Protein AF-U9TPQ3-F1 (afdb_monomer_lite)

InterPro domains:
  IPR008906 HAT, C-terminal dimerisation domain [PF05699] (1-64)
  IPR012337 Ribonuclease H-like superfamily [SSF53098] (1-65)

pLDDT: mean 78.56, std 15.26, range [40.16, 92.75]

Structure (mmCIF, N/CA/C/O backbone):
data_AF-U9TPQ3-F1
#
_entry.id   AF-U9TPQ3-F1
#
loop_
_atom_site.group_PDB
_atom_site.id
_atom_site.type_symbol
_atom_site.label_atom_id
_atom_site.label_alt_id
_atom_site.label_comp_id
_atom_site.label_asym_id
_atom_site.label_entity_id
_atom_site.label_seq_id
_atom_site.pdbx_PDB_ins_code
_atom_site.Cartn_x
_atom_site.Cartn_y
_atom_site.Cartn_z
_atom_site.occupancy
_atom_site.B_iso_or_equiv
_atom_site.auth_seq_id
_atom_site.auth_comp_id
_atom_site.auth_asym_id
_atom_site.auth_atom_id
_atom_site.pdbx_PDB_model_num
ATOM 1 N N . LEU A 1 1 ? -5.272 5.752 10.901 1.00 81.44 1 LEU A N 1
ATOM 2 C CA . LEU A 1 1 ? -5.884 4.490 11.402 1.00 81.44 1 LEU A CA 1
ATOM 3 C C . LEU A 1 1 ? -5.874 4.326 12.932 1.00 81.44 1 LEU A C 1
ATOM 5 O O . LEU A 1 1 ? -6.645 3.513 13.427 1.00 81.44 1 LEU A O 1
ATOM 9 N N . ILE A 1 2 ? -5.067 5.081 13.692 1.00 88.00 2 ILE A N 1
ATOM 10 C CA . ILE A 1 2 ? -4.947 4.947 15.163 1.00 88.00 2 ILE A CA 1
ATOM 11 C C . ILE A 1 2 ? -6.307 5.058 15.879 1.00 88.00 2 ILE A C 1
ATOM 13 O O . ILE A 1 2 ? -6.606 4.251 16.751 1.00 88.00 2 ILE A O 1
ATOM 17 N N . TRP A 1 3 ? -7.174 5.976 15.443 1.00 89.25 3 TRP A N 1
ATOM 18 C CA . TRP A 1 3 ? -8.514 6.154 16.016 1.00 89.25 3 TRP A CA 1
ATOM 19 C C . TRP A 1 3 ? -9.377 4.880 15.957 1.00 89.25 3 TRP A C 1
ATOM 21 O O . TRP A 1 3 ? -9.968 4.481 16.958 1.00 89.25 3 TRP A O 1
ATOM 31 N N . TRP A 1 4 ? -9.397 4.194 14.806 1.00 90.19 4 TRP A N 1
ATOM 32 C CA . TRP A 1 4 ? -10.130 2.932 14.635 1.00 90.19 4 TRP A CA 1
ATOM 33 C C . TRP A 1 4 ? -9.508 1.779 15.427 1.00 90.19 4 TRP A C 1
ATOM 35 O O . TRP A 1 4 ? -10.239 0.899 15.872 1.00 90.19 4 TRP A O 1
ATOM 45 N N . LYS A 1 5 ? -8.184 1.798 15.650 1.00 86.75 5 LYS A N 1
ATOM 46 C CA . LYS A 1 5 ? -7.505 0.825 16.522 1.00 86.75 5 LYS A CA 1
ATOM 47 C C . LYS A 1 5 ? -7.931 0.987 17.983 1.00 86.75 5 LYS A C 1
ATOM 49 O O . LYS A 1 5 ? -8.288 0.002 18.616 1.00 86.75 5 LYS A O 1
ATOM 54 N N . LEU A 1 6 ? -7.964 2.219 18.492 1.00 91.19 6 LEU A N 1
ATOM 55 C CA . LEU A 1 6 ? -8.358 2.509 19.878 1.00 91.19 6 LEU A CA 1
ATOM 56 C C . LEU A 1 6 ? -9.823 2.151 20.170 1.00 91.19 6 LEU A C 1
ATOM 58 O O . LEU A 1 6 ? -10.168 1.815 21.296 1.00 91.19 6 LEU A O 1
ATOM 62 N N . ARG A 1 7 ? -10.692 2.205 19.156 1.00 89.50 7 ARG A N 1
ATOM 63 C CA . ARG A 1 7 ? -12.138 1.956 19.293 1.00 89.50 7 ARG A CA 1
ATOM 64 C C . ARG A 1 7 ? -12.580 0.590 18.775 1.00 89.50 7 ARG A C 1
ATOM 66 O O . ARG A 1 7 ? -13.777 0.359 18.611 1.00 89.50 7 ARG A O 1
ATOM 73 N N . LEU A 1 8 ? -11.636 -0.324 18.550 1.00 89.69 8 LEU A N 1
ATOM 74 C CA . LEU A 1 8 ? -11.918 -1.671 18.054 1.00 89.69 8 LEU A CA 1
ATOM 75 C C . LEU A 1 8 ? -12.877 -2.433 18.981 1.00 89.69 8 LEU A C 1
ATOM 77 O O . LEU A 1 8 ? -13.785 -3.093 18.491 1.00 89.69 8 LEU A O 1
ATOM 81 N N . GLN A 1 9 ? -12.708 -2.299 20.301 1.00 89.75 9 GLN A N 1
ATOM 82 C CA . GLN A 1 9 ? -13.563 -2.953 21.301 1.00 89.75 9 GLN A CA 1
ATOM 83 C C . GLN A 1 9 ? -15.005 -2.425 21.271 1.00 89.75 9 GLN A C 1
ATOM 85 O O . GLN A 1 9 ? -15.952 -3.189 21.414 1.00 89.75 9 GLN A O 1
ATOM 90 N N . MET A 1 10 ? -15.177 -1.124 21.023 1.00 92.75 10 MET A N 1
ATOM 91 C CA . MET A 1 10 ? -16.492 -0.479 20.988 1.00 92.75 10 MET A CA 1
ATOM 92 C C . MET A 1 10 ? -17.220 -0.721 19.659 1.00 92.75 10 MET A C 1
ATOM 94 O O . MET A 1 10 ? -18.438 -0.859 19.633 1.00 92.75 10 MET A O 1
ATOM 98 N N . PHE A 1 11 ? -16.477 -0.806 18.549 1.00 91.12 11 PHE A N 1
ATOM 99 C CA . PHE A 1 11 ? -17.042 -0.995 17.212 1.00 91.12 11 PHE A CA 1
ATOM 100 C C . PHE A 1 11 ? -16.277 -2.046 16.390 1.00 91.12 11 PHE A C 1
ATOM 102 O O . PHE A 1 11 ? -15.696 -1.714 15.353 1.00 91.12 11 PHE A O 1
ATOM 109 N N . PRO A 1 12 ? -16.298 -3.333 16.776 1.00 90.50 12 PRO A N 1
ATOM 110 C CA . PRO A 1 12 ? -15.439 -4.354 16.169 1.00 90.50 12 PRO A CA 1
ATOM 111 C C . PRO A 1 12 ? -15.736 -4.595 14.685 1.00 90.50 12 PRO A C 1
ATOM 113 O O . PRO A 1 12 ? -14.819 -4.788 13.888 1.00 90.50 12 PRO A O 1
ATOM 116 N N . LYS A 1 13 ? -17.012 -4.550 14.281 1.00 92.19 13 LYS A N 1
ATOM 117 C CA . LYS A 1 13 ? -17.413 -4.723 12.874 1.00 92.19 13 LYS A CA 1
ATOM 118 C C . LYS A 1 13 ? -17.059 -3.495 12.032 1.00 92.19 13 LYS A C 1
ATOM 120 O O . LYS A 1 13 ? -16.450 -3.628 10.974 1.00 92.19 13 LYS A O 1
ATOM 125 N N . LEU A 1 14 ? -17.386 -2.298 12.522 1.00 91.62 14 LEU A N 1
ATOM 126 C CA . LEU A 1 14 ? -17.160 -1.055 11.784 1.00 91.62 14 LEU A CA 1
ATOM 127 C C . LEU A 1 14 ? -15.670 -0.723 11.666 1.00 91.62 14 LEU A C 1
ATOM 129 O O . LEU A 1 14 ? -15.215 -0.337 10.596 1.00 91.62 14 LEU A O 1
ATOM 133 N N . ALA A 1 15 ? -14.887 -0.951 12.721 1.00 91.25 15 ALA A N 1
ATOM 134 C CA . ALA A 1 15 ? -13.444 -0.743 12.697 1.00 91.25 15 ALA A CA 1
ATOM 135 C C . ALA A 1 15 ? -12.729 -1.681 11.710 1.00 91.25 15 ALA A C 1
ATOM 137 O O . ALA A 1 15 ? -11.743 -1.273 11.098 1.00 91.25 15 ALA A O 1
ATOM 138 N N . LYS A 1 16 ? -13.223 -2.913 11.505 1.00 89.19 16 LYS A N 1
ATOM 139 C CA . LYS A 1 16 ? -12.712 -3.815 10.455 1.00 89.19 16 LYS A CA 1
ATOM 140 C C . LYS A 1 16 ? -13.002 -3.272 9.054 1.00 89.19 16 LYS A C 1
ATOM 142 O O . LYS A 1 16 ? -12.110 -3.242 8.211 1.00 89.19 16 LYS A O 1
ATOM 147 N N . ILE A 1 17 ? -14.225 -2.798 8.823 1.00 92.56 17 ILE A N 1
ATOM 148 C CA . ILE A 1 17 ? -14.635 -2.191 7.549 1.00 92.56 17 ILE A CA 1
ATOM 149 C C . ILE A 1 17 ? -13.803 -0.935 7.269 1.00 92.56 17 ILE A C 1
ATOM 151 O O . ILE A 1 17 ? -13.205 -0.809 6.203 1.00 92.56 17 ILE A O 1
ATOM 155 N N . ALA A 1 18 ? -13.692 -0.040 8.247 1.00 91.38 18 ALA A N 1
ATOM 156 C CA . ALA A 1 18 ? -12.932 1.193 8.116 1.00 91.38 18 ALA A CA 1
ATOM 157 C C . ALA A 1 18 ? -11.446 0.934 7.838 1.00 91.38 18 ALA A C 1
ATOM 159 O O . ALA A 1 18 ? -10.861 1.617 7.006 1.00 91.38 18 ALA A O 1
ATOM 160 N N . GLN A 1 19 ? -10.837 -0.074 8.472 1.00 89.44 19 GLN A N 1
ATOM 161 C CA . GLN A 1 19 ? -9.461 -0.466 8.158 1.00 89.44 19 GLN A CA 1
ATOM 162 C C . GLN A 1 19 ? -9.303 -0.922 6.708 1.00 89.44 19 GLN A C 1
ATOM 164 O O . GLN A 1 19 ? -8.332 -0.536 6.068 1.00 89.44 19 GLN A O 1
ATOM 169 N N . LYS A 1 20 ? -10.259 -1.689 6.173 1.00 89.69 20 LYS A N 1
ATOM 170 C CA . LYS A 1 20 ? -10.210 -2.151 4.782 1.00 89.69 20 LYS A CA 1
ATOM 171 C C . LYS A 1 20 ? -10.324 -0.994 3.788 1.00 89.69 20 LYS A C 1
ATOM 173 O O . LYS A 1 20 ? -9.527 -0.919 2.861 1.00 89.69 20 LYS A O 1
ATOM 178 N N . TYR A 1 21 ? -11.289 -0.096 3.977 1.00 90.62 21 TYR A N 1
ATOM 179 C CA . TYR A 1 21 ? -11.569 0.960 2.997 1.00 90.62 21 TYR A CA 1
ATOM 180 C C . TYR A 1 21 ? -10.655 2.180 3.131 1.00 90.62 21 TYR A C 1
ATOM 182 O O . TYR A 1 21 ? -10.268 2.756 2.123 1.00 90.62 21 TYR A O 1
ATOM 190 N N . LEU A 1 22 ? -10.252 2.556 4.349 1.00 89.69 22 LEU A N 1
ATOM 191 C CA . LEU A 1 22 ? -9.365 3.706 4.564 1.00 89.69 22 LEU A CA 1
ATOM 192 C C . LEU A 1 22 ? -7.881 3.379 4.349 1.00 89.69 22 LEU A C 1
ATOM 194 O O . LEU A 1 22 ? -7.059 4.292 4.346 1.00 89.69 22 LEU A O 1
ATOM 198 N N . ALA A 1 23 ? -7.517 2.101 4.214 1.00 88.12 23 ALA A N 1
ATOM 199 C CA . ALA A 1 23 ? -6.161 1.707 3.829 1.00 88.12 23 ALA A CA 1
ATOM 200 C C . ALA A 1 23 ? -5.892 1.912 2.330 1.00 88.12 23 ALA A C 1
ATOM 202 O O . ALA A 1 23 ? -4.733 1.982 1.925 1.00 88.12 23 ALA A O 1
ATOM 203 N N . VAL A 1 24 ? -6.944 2.009 1.511 1.00 87.88 24 VAL A N 1
ATOM 204 C CA . VAL A 1 24 ? -6.809 2.244 0.073 1.00 87.88 24 VAL A CA 1
ATOM 205 C C . VAL A 1 24 ? -6.472 3.721 -0.153 1.00 87.88 24 VAL A C 1
ATOM 207 O O . VAL A 1 24 ? -7.197 4.590 0.337 1.00 87.88 24 VAL A O 1
ATOM 210 N N . PRO A 1 25 ? -5.382 4.045 -0.869 1.00 86.31 25 PRO A N 1
ATOM 211 C CA . PRO A 1 25 ? -5.077 5.427 -1.207 1.00 86.31 25 PRO A CA 1
ATOM 212 C C . PRO A 1 25 ? -6.177 6.002 -2.105 1.00 86.31 25 PRO A C 1
ATOM 214 O O . PRO A 1 25 ? -6.628 5.351 -3.042 1.00 86.31 25 PRO A O 1
ATOM 217 N N . ALA A 1 26 ? -6.581 7.246 -1.847 1.00 90.50 26 ALA A N 1
ATOM 218 C CA . ALA A 1 26 ? -7.617 7.920 -2.632 1.00 90.50 26 ALA A CA 1
ATOM 219 C C . ALA A 1 26 ? -7.166 8.289 -4.060 1.00 90.50 26 ALA A C 1
ATOM 221 O O . ALA A 1 26 ? -7.992 8.675 -4.881 1.00 90.50 26 ALA A O 1
ATOM 222 N N . THR A 1 27 ? -5.863 8.209 -4.354 1.00 92.12 27 THR A N 1
ATOM 223 C CA . THR A 1 27 ? -5.273 8.659 -5.619 1.00 92.12 27 THR A CA 1
ATOM 224 C C . THR A 1 27 ? -4.305 7.630 -6.204 1.00 92.12 27 THR A C 1
ATOM 226 O O . THR A 1 27 ? -3.671 6.855 -5.481 1.00 92.12 27 THR A O 1
ATOM 229 N N . SER A 1 28 ? -4.126 7.678 -7.527 1.00 90.25 28 SER A N 1
ATOM 230 C CA . SER A 1 28 ? -3.150 6.881 -8.289 1.00 90.25 28 SER A CA 1
ATOM 231 C C . SER A 1 28 ? -1.693 7.306 -8.072 1.00 90.25 28 SER A C 1
ATOM 233 O O . SER A 1 28 ? -0.779 6.641 -8.559 1.00 90.25 28 SER A O 1
ATOM 235 N N . VAL A 1 29 ? -1.434 8.365 -7.300 1.00 89.75 29 VAL A N 1
ATOM 236 C CA . VAL A 1 29 ? -0.082 8.914 -7.081 1.00 89.75 29 VAL A CA 1
ATOM 237 C C . VAL A 1 29 ? 0.880 7.856 -6.533 1.00 89.75 29 VAL A C 1
ATOM 239 O O . VAL A 1 29 ? 2.059 7.817 -6.887 1.00 89.75 29 VAL A O 1
ATOM 242 N N . SER A 1 30 ? 0.386 6.954 -5.679 1.00 86.00 30 SER A N 1
ATOM 243 C CA . SER A 1 30 ? 1.211 5.873 -5.126 1.00 86.00 30 SER A CA 1
ATOM 244 C C . SER A 1 30 ? 1.635 4.856 -6.188 1.00 86.00 30 SER A C 1
ATOM 246 O O . SER A 1 30 ? 2.776 4.393 -6.158 1.00 86.00 30 SER A O 1
ATOM 248 N N . SER A 1 31 ? 0.747 4.531 -7.132 1.00 89.50 31 SER A N 1
ATOM 249 C CA . SER A 1 31 ? 1.065 3.668 -8.273 1.00 89.50 31 SER A CA 1
ATOM 250 C C . SER A 1 31 ? 1.965 4.367 -9.289 1.00 89.50 31 SER A C 1
ATOM 252 O O . SER A 1 31 ? 2.931 3.769 -9.742 1.00 89.50 31 SER A O 1
ATOM 254 N N . GLU A 1 32 ? 1.733 5.643 -9.595 1.00 90.50 32 GLU A N 1
ATOM 255 C CA . GLU A 1 32 ? 2.582 6.417 -10.513 1.00 90.50 32 GLU A CA 1
ATOM 256 C C . GLU A 1 32 ? 4.021 6.514 -10.003 1.00 90.50 32 GLU A C 1
ATOM 258 O O . GLU A 1 32 ? 4.968 6.302 -10.758 1.00 90.50 32 GLU A O 1
ATOM 263 N N . ARG A 1 33 ? 4.201 6.742 -8.695 1.00 90.31 33 ARG A N 1
ATOM 264 C CA . ARG A 1 33 ? 5.529 6.721 -8.071 1.00 90.31 33 ARG A CA 1
ATOM 265 C C . ARG A 1 33 ? 6.199 5.353 -8.211 1.00 90.31 33 ARG A C 1
ATOM 267 O O . ARG A 1 33 ? 7.383 5.298 -8.522 1.00 90.31 33 ARG A O 1
ATOM 274 N N . LEU A 1 34 ? 5.446 4.268 -8.018 1.00 88.50 34 LEU A N 1
ATOM 275 C CA . LEU A 1 34 ? 5.956 2.906 -8.184 1.00 88.50 34 LEU A CA 1
ATOM 276 C C . LEU A 1 34 ? 6.410 2.641 -9.628 1.00 88.50 34 LEU A C 1
ATOM 278 O O . LEU A 1 34 ? 7.485 2.082 -9.833 1.00 88.50 34 LEU A O 1
ATOM 282 N N . PHE A 1 35 ? 5.626 3.063 -10.621 1.00 87.31 35 PHE A N 1
ATOM 283 C CA . PHE A 1 35 ? 5.984 2.906 -12.032 1.00 87.31 35 PHE A CA 1
ATOM 284 C C . PHE A 1 35 ? 7.153 3.801 -12.447 1.00 87.31 35 PHE A C 1
ATOM 286 O O . PHE A 1 35 ? 7.994 3.369 -13.228 1.00 87.31 35 PHE A O 1
ATOM 293 N N . SER A 1 36 ? 7.259 5.006 -11.888 1.00 89.19 36 SER A N 1
ATOM 294 C CA . SER A 1 36 ? 8.429 5.870 -12.073 1.00 89.19 36 SER A CA 1
ATOM 295 C C . SER A 1 36 ? 9.698 5.219 -11.504 1.00 89.19 36 SER A C 1
ATOM 297 O O . SER A 1 36 ? 10.716 5.129 -12.190 1.00 89.19 36 SER A O 1
ATOM 299 N N . ASP A 1 37 ? 9.625 4.657 -10.292 1.00 85.75 37 ASP A N 1
ATOM 300 C CA . ASP A 1 37 ? 10.723 3.892 -9.689 1.00 85.75 37 ASP A CA 1
ATOM 301 C C . ASP A 1 37 ? 11.115 2.667 -10.530 1.00 85.75 37 ASP A C 1
ATOM 303 O O . ASP A 1 37 ? 12.306 2.378 -10.678 1.00 85.75 37 ASP A O 1
ATOM 307 N N . ALA A 1 38 ? 10.133 1.964 -11.100 1.00 86.00 38 ALA A N 1
ATOM 308 C CA . ALA A 1 38 ? 10.364 0.850 -12.014 1.00 86.00 38 ALA A CA 1
ATOM 309 C C . ALA A 1 38 ? 11.032 1.312 -13.320 1.00 86.00 38 ALA A C 1
ATOM 311 O O . ALA A 1 38 ? 12.009 0.706 -13.752 1.00 86.00 38 ALA A O 1
ATOM 312 N N . GLY A 1 39 ? 10.573 2.418 -13.911 1.00 84.12 39 GLY A N 1
ATOM 313 C CA . GLY A 1 39 ? 11.182 3.015 -15.103 1.00 84.12 39 GLY A CA 1
ATOM 314 C C . GLY A 1 39 ? 12.640 3.417 -14.874 1.00 84.12 39 GLY A C 1
ATOM 315 O O . GLY A 1 39 ? 13.500 3.147 -15.710 1.00 84.12 39 GLY A O 1
ATOM 316 N N . ASN A 1 40 ? 12.951 3.959 -13.694 1.00 82.81 40 ASN A N 1
ATOM 317 C CA . ASN A 1 40 ? 14.327 4.262 -13.294 1.00 82.81 40 ASN A CA 1
ATOM 318 C C . ASN A 1 40 ? 15.194 2.999 -13.147 1.00 82.81 40 ASN A C 1
ATOM 3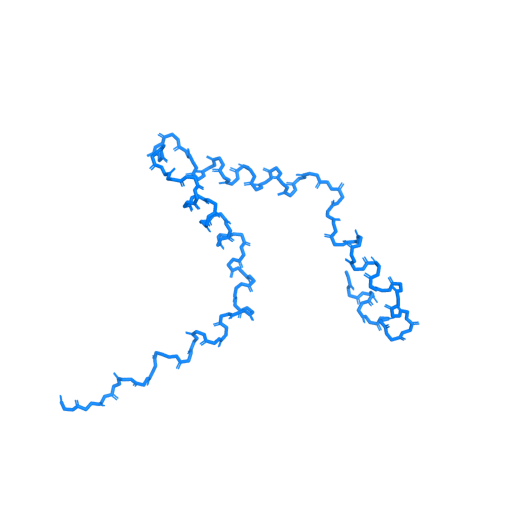20 O O . ASN A 1 40 ? 16.391 3.032 -13.437 1.00 82.81 40 ASN A O 1
ATOM 324 N N . LEU A 1 41 ? 14.611 1.883 -12.699 1.00 78.62 41 LEU A N 1
ATOM 325 C CA . LEU A 1 41 ? 15.307 0.601 -12.564 1.00 78.62 41 LEU A CA 1
ATOM 326 C C . LEU A 1 41 ? 15.597 -0.050 -13.930 1.00 78.62 41 LEU A C 1
ATOM 328 O O . LEU A 1 41 ? 16.677 -0.611 -14.110 1.00 78.62 41 LEU A O 1
ATOM 332 N N . ILE A 1 42 ? 14.676 0.084 -14.890 1.00 77.12 42 ILE A N 1
ATOM 333 C CA . ILE A 1 42 ? 14.745 -0.480 -16.255 1.00 77.12 42 ILE A CA 1
ATOM 334 C C . ILE A 1 42 ? 15.443 0.489 -17.244 1.00 77.12 42 ILE A C 1
ATOM 336 O O . ILE A 1 42 ? 15.289 0.381 -18.456 1.00 77.12 42 ILE A O 1
ATOM 340 N N . ASN A 1 43 ? 16.224 1.463 -16.758 1.00 68.50 43 ASN A N 1
ATOM 341 C CA . ASN A 1 43 ? 16.879 2.474 -17.602 1.00 68.50 43 ASN A CA 1
ATOM 342 C C . ASN A 1 43 ? 17.645 1.846 -18.794 1.00 68.50 43 ASN A C 1
ATOM 344 O O . ASN A 1 43 ? 18.188 0.750 -18.676 1.00 68.50 43 ASN A O 1
ATOM 348 N N . ALA A 1 44 ? 17.772 2.568 -19.915 1.00 59.53 44 ALA A N 1
ATOM 349 C CA . ALA A 1 44 ? 18.346 2.125 -21.194 1.00 59.53 44 ALA A CA 1
ATOM 350 C C . ALA A 1 44 ? 19.754 1.484 -21.110 1.00 59.53 44 ALA A C 1
ATOM 352 O O . ALA A 1 44 ? 20.166 0.768 -22.017 1.00 59.53 44 ALA A O 1
ATOM 353 N N . LYS A 1 45 ? 20.496 1.704 -20.014 1.00 60.78 45 LYS A N 1
ATOM 354 C CA . LYS A 1 45 ? 21.800 1.067 -19.733 1.00 60.78 45 LYS A CA 1
ATOM 355 C C . LYS A 1 45 ? 21.700 -0.338 -19.105 1.00 60.78 45 LYS A C 1
ATOM 357 O O . LYS A 1 45 ? 22.714 -1.013 -18.980 1.00 60.78 45 LYS A O 1
ATOM 362 N N . ARG A 1 46 ? 20.508 -0.766 -18.673 1.00 64.38 46 ARG A N 1
ATOM 363 C CA . ARG A 1 46 ? 20.201 -2.049 -18.009 1.00 64.38 46 ARG A CA 1
ATOM 364 C C . ARG A 1 46 ? 19.007 -2.754 -18.673 1.00 64.38 46 ARG A C 1
ATOM 366 O O . ARG A 1 46 ? 18.151 -3.322 -18.004 1.00 64.38 46 ARG A O 1
ATOM 373 N N . THR A 1 47 ? 18.954 -2.719 -20.000 1.00 63.81 47 THR A N 1
ATOM 374 C CA . THR A 1 47 ? 17.850 -3.245 -20.825 1.00 63.81 47 THR A CA 1
ATOM 375 C C . THR A 1 47 ? 17.718 -4.767 -20.839 1.00 63.81 47 THR A C 1
ATOM 377 O O . THR A 1 47 ? 16.719 -5.269 -21.339 1.00 63.81 47 THR A O 1
ATOM 380 N N . ASN A 1 48 ? 18.686 -5.503 -20.282 1.00 69.81 48 ASN A N 1
ATOM 381 C CA . ASN A 1 48 ? 18.713 -6.971 -20.292 1.00 69.81 48 ASN A CA 1
ATOM 382 C C . ASN A 1 48 ? 18.355 -7.602 -18.931 1.00 69.81 48 ASN A C 1
ATOM 384 O O . ASN A 1 48 ? 18.768 -8.717 -18.620 1.00 69.81 48 ASN A O 1
ATOM 388 N N . LEU A 1 49 ? 17.645 -6.862 -18.074 1.00 75.44 49 LEU A N 1
ATOM 389 C CA . LEU A 1 49 ? 17.132 -7.386 -16.810 1.00 75.44 49 LEU A CA 1
ATOM 390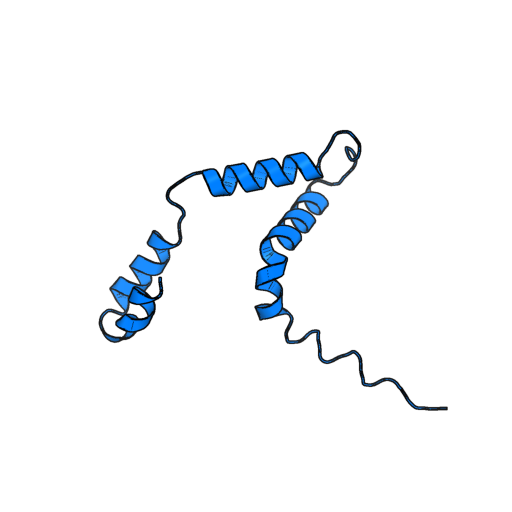 C C . LEU A 1 49 ? 15.841 -8.169 -17.053 1.00 75.44 49 LEU A C 1
ATOM 392 O O . LEU A 1 49 ? 14.887 -7.644 -17.624 1.00 75.44 49 LEU A O 1
ATOM 396 N N . ASP A 1 50 ? 15.799 -9.401 -16.550 1.00 82.69 50 ASP A N 1
ATOM 397 C CA . ASP A 1 50 ? 14.575 -10.198 -16.542 1.00 82.69 50 ASP A CA 1
ATOM 398 C C . ASP A 1 50 ? 13.452 -9.470 -15.784 1.00 82.69 50 ASP A C 1
ATOM 400 O O . ASP A 1 50 ? 13.653 -8.920 -14.695 1.00 82.69 50 ASP A O 1
ATOM 404 N N . THR A 1 51 ? 12.244 -9.479 -16.347 1.00 82.62 51 THR A N 1
ATOM 405 C CA . THR A 1 51 ? 11.097 -8.759 -15.778 1.00 82.62 51 THR A CA 1
ATOM 406 C C . THR A 1 51 ? 10.722 -9.276 -14.384 1.00 82.62 51 THR A C 1
ATOM 408 O O . THR A 1 51 ? 10.336 -8.480 -13.524 1.00 82.62 51 THR A O 1
ATOM 411 N N . ASN A 1 52 ? 10.899 -10.573 -14.100 1.00 85.69 52 ASN A N 1
ATOM 412 C CA . ASN A 1 52 ? 10.648 -11.113 -12.760 1.00 85.69 52 ASN A CA 1
ATOM 413 C C . ASN A 1 52 ? 11.693 -10.621 -11.758 1.00 85.69 52 ASN A C 1
ATOM 415 O O . ASN A 1 52 ? 11.357 -10.323 -10.610 1.00 85.69 52 ASN A O 1
ATOM 419 N N . LEU A 1 53 ? 12.955 -10.513 -12.180 1.00 85.69 53 LEU A N 1
ATOM 420 C CA . LEU A 1 53 ? 14.018 -9.966 -11.340 1.00 85.69 53 LEU A CA 1
ATOM 421 C C . LEU A 1 53 ? 13.743 -8.497 -10.989 1.00 85.69 53 LEU A C 1
ATOM 423 O O . LEU A 1 53 ? 13.849 -8.114 -9.824 1.00 85.69 53 LEU A O 1
ATOM 427 N N . VAL A 1 54 ? 13.314 -7.691 -11.963 1.00 86.38 54 VAL A N 1
ATOM 428 C CA . VAL A 1 54 ? 12.912 -6.293 -11.738 1.00 86.38 54 VAL A CA 1
ATOM 429 C C . VAL A 1 54 ? 11.770 -6.205 -10.727 1.00 86.38 54 VAL A C 1
ATOM 431 O O . VAL A 1 54 ? 11.846 -5.408 -9.790 1.00 86.38 54 VAL A O 1
ATOM 434 N N . ALA A 1 55 ? 10.741 -7.047 -10.863 1.00 87.56 55 ALA A N 1
ATOM 435 C CA . ALA A 1 55 ? 9.616 -7.078 -9.930 1.00 87.56 55 ALA A CA 1
ATOM 436 C C . ALA A 1 55 ? 10.060 -7.418 -8.495 1.00 87.56 55 ALA A C 1
ATOM 438 O O . ALA A 1 55 ? 9.640 -6.751 -7.547 1.00 87.56 55 ALA A O 1
ATOM 439 N N . LYS A 1 56 ? 10.960 -8.398 -8.328 1.00 88.75 56 LYS A N 1
ATOM 440 C CA . LYS A 1 56 ? 11.532 -8.767 -7.020 1.00 88.75 56 LYS A CA 1
ATOM 441 C C . LYS A 1 56 ? 12.335 -7.623 -6.403 1.00 88.75 56 LYS A C 1
ATOM 443 O O . LYS A 1 56 ? 12.133 -7.295 -5.237 1.00 88.75 56 LYS A O 1
ATOM 448 N N . ILE A 1 57 ? 13.203 -6.977 -7.182 1.00 87.94 57 ILE A N 1
ATOM 449 C CA . ILE A 1 57 ? 13.999 -5.832 -6.714 1.00 87.94 57 ILE A CA 1
ATOM 450 C C . ILE A 1 57 ? 13.083 -4.677 -6.300 1.00 87.94 57 ILE A C 1
ATOM 452 O O . ILE A 1 57 ? 13.289 -4.074 -5.248 1.00 87.94 57 ILE A O 1
ATOM 456 N N . LEU A 1 58 ? 12.051 -4.379 -7.093 1.00 89.19 58 LEU A N 1
ATOM 457 C CA . LEU A 1 58 ? 11.091 -3.320 -6.791 1.00 89.19 58 LEU A CA 1
ATOM 458 C C . LEU A 1 58 ? 10.299 -3.625 -5.511 1.00 89.19 58 LEU A C 1
ATOM 460 O O . LEU A 1 58 ? 10.126 -2.740 -4.671 1.00 89.19 58 LEU A O 1
ATOM 464 N N . PHE A 1 59 ? 9.877 -4.881 -5.332 1.00 89.12 59 PHE A N 1
ATOM 465 C CA . PHE A 1 59 ? 9.222 -5.350 -4.113 1.00 89.12 59 PHE A CA 1
ATOM 466 C C . PHE A 1 59 ? 10.122 -5.165 -2.888 1.00 89.12 59 PHE A C 1
ATOM 468 O O . PHE A 1 59 ? 9.695 -4.547 -1.912 1.00 89.12 59 PHE A O 1
ATOM 475 N N . LEU A 1 60 ? 11.374 -5.629 -2.952 1.00 88.62 60 LEU A N 1
ATOM 476 C CA . LEU A 1 60 ? 12.340 -5.486 -1.862 1.00 88.62 60 LEU A CA 1
ATOM 477 C C . LEU A 1 60 ? 12.598 -4.011 -1.551 1.00 88.62 60 LEU A C 1
ATOM 479 O O . LEU A 1 60 ? 12.420 -3.582 -0.415 1.00 88.62 60 LEU A O 1
ATOM 483 N N . LYS A 1 61 ? 12.906 -3.194 -2.565 1.00 87.00 61 LYS A N 1
ATOM 484 C CA . LYS A 1 61 ? 13.159 -1.753 -2.408 1.00 87.00 61 LYS A CA 1
ATOM 485 C C . LYS A 1 61 ? 11.996 -1.035 -1.718 1.00 87.00 61 LYS A C 1
ATOM 487 O O . LYS A 1 61 ? 12.221 -0.155 -0.887 1.00 87.00 61 LYS A O 1
ATOM 492 N N . ARG A 1 62 ? 10.749 -1.391 -2.049 1.00 88.19 62 ARG A N 1
ATOM 493 C CA . ARG A 1 62 ? 9.561 -0.738 -1.481 1.00 88.19 62 ARG A CA 1
ATOM 494 C C . ARG A 1 62 ? 9.253 -1.195 -0.058 1.00 88.19 62 ARG A C 1
ATOM 496 O O . ARG A 1 62 ? 8.767 -0.381 0.728 1.00 88.19 62 ARG A O 1
ATOM 50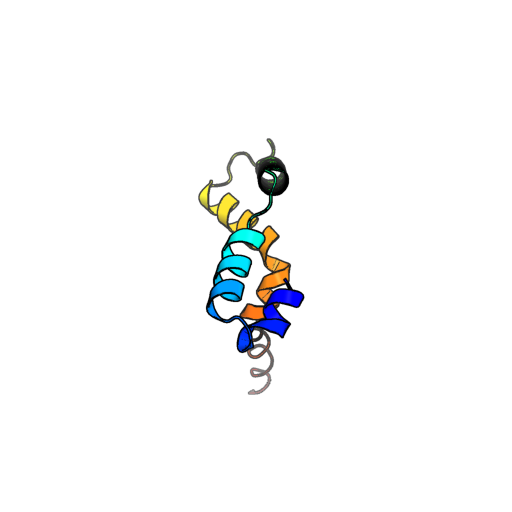3 N N . ASN A 1 63 ? 9.540 -2.456 0.255 1.00 89.06 63 ASN A N 1
ATOM 504 C CA . ASN A 1 63 ? 9.177 -3.087 1.521 1.00 89.06 63 ASN A CA 1
ATOM 505 C C . ASN A 1 63 ? 10.335 -3.195 2.520 1.00 89.06 63 ASN A C 1
ATOM 507 O O . ASN A 1 63 ? 10.074 -3.547 3.662 1.00 89.06 63 ASN A O 1
ATOM 511 N N . ILE A 1 64 ? 11.575 -2.838 2.163 1.00 86.62 64 ILE A N 1
ATOM 512 C CA . ILE A 1 64 ? 12.762 -2.993 3.027 1.00 86.62 64 ILE A CA 1
ATOM 513 C C . ILE A 1 64 ? 12.578 -2.388 4.427 1.00 86.62 64 ILE A C 1
ATOM 515 O O . ILE A 1 64 ? 12.957 -2.984 5.427 1.00 86.62 64 ILE A O 1
ATOM 519 N N . LYS A 1 65 ? 11.890 -1.243 4.525 1.00 82.62 65 LYS A N 1
ATOM 520 C CA . LYS A 1 65 ? 11.586 -0.593 5.810 1.00 82.62 65 LYS A CA 1
ATOM 521 C C . LYS A 1 65 ? 10.557 -1.341 6.647 1.00 82.62 65 LYS A C 1
ATOM 523 O O . LYS A 1 65 ? 10.489 -1.109 7.841 1.00 82.62 65 LYS A O 1
ATOM 528 N N . THR A 1 66 ? 9.740 -2.188 6.044 1.00 81.00 66 THR A N 1
ATOM 529 C CA . THR A 1 66 ? 8.768 -3.048 6.728 1.00 81.00 66 THR A CA 1
ATOM 530 C C . T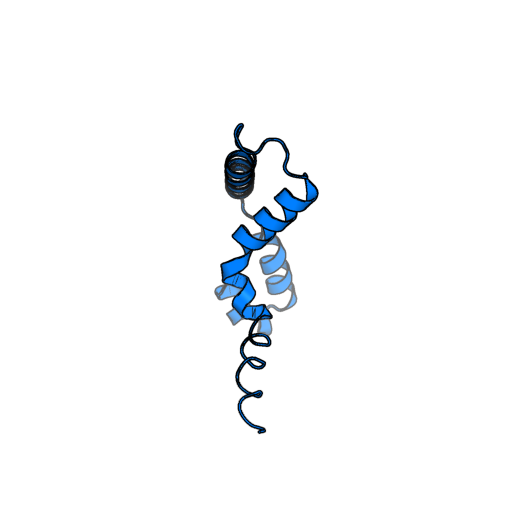HR A 1 66 ? 9.344 -4.445 6.961 1.00 81.00 66 THR A C 1
ATOM 532 O O . THR A 1 66 ? 8.838 -5.164 7.811 1.00 81.00 66 THR A O 1
ATOM 535 N N . MET A 1 67 ? 10.431 -4.819 6.275 1.00 72.00 67 MET A N 1
ATOM 536 C CA . MET A 1 67 ? 11.052 -6.136 6.422 1.00 72.00 67 MET A CA 1
ATOM 537 C C . MET A 1 67 ? 11.668 -6.373 7.798 1.00 72.00 67 MET A C 1
ATOM 539 O O . MET A 1 67 ? 11.618 -7.508 8.233 1.00 72.00 67 MET A O 1
ATOM 543 N N . HIS A 1 68 ? 12.128 -5.353 8.535 1.00 68.69 68 HIS A N 1
ATOM 544 C CA . HIS A 1 68 ? 12.589 -5.544 9.925 1.00 68.69 68 HIS A CA 1
ATOM 545 C C . HIS A 1 68 ? 11.510 -6.148 10.846 1.00 68.69 68 HIS A C 1
ATOM 547 O O . HIS A 1 68 ? 11.832 -6.803 11.825 1.00 68.69 68 HIS A O 1
ATOM 553 N N . VAL A 1 69 ? 10.224 -5.965 10.514 1.00 64.31 69 VAL A N 1
ATOM 554 C CA . VAL A 1 69 ? 9.099 -6.582 11.239 1.00 64.31 69 VAL A CA 1
ATOM 555 C C . VAL A 1 69 ? 9.026 -8.095 10.991 1.00 64.31 69 VAL A C 1
ATOM 557 O O . VAL A 1 69 ? 8.452 -8.816 11.796 1.00 64.31 69 VAL A O 1
ATOM 560 N N . PHE A 1 70 ? 9.586 -8.573 9.879 1.00 61.22 70 PHE A N 1
ATOM 561 C CA . PHE A 1 70 ? 9.612 -9.984 9.480 1.00 61.22 70 PHE A CA 1
ATOM 562 C C . PHE A 1 70 ? 10.996 -10.632 9.625 1.00 61.22 70 PHE A C 1
ATOM 564 O O . PHE A 1 70 ? 11.086 -11.849 9.668 1.00 61.22 70 PHE A O 1
ATOM 571 N N . ALA A 1 71 ? 12.060 -9.830 9.664 1.00 57.81 71 ALA A N 1
ATOM 572 C CA . ALA A 1 71 ? 13.454 -10.261 9.691 1.00 57.81 71 ALA A CA 1
ATOM 573 C C . ALA A 1 71 ? 14.098 -10.119 11.079 1.00 57.81 71 ALA A C 1
ATOM 575 O O . ALA A 1 71 ? 15.304 -10.284 11.191 1.00 57.81 71 ALA A O 1
ATOM 576 N N . SER A 1 72 ? 13.319 -9.862 12.140 1.00 55.78 72 SER A N 1
ATOM 577 C CA . SER A 1 72 ? 13.823 -9.919 13.526 1.00 55.78 72 SER A CA 1
ATOM 578 C C . SER A 1 72 ? 14.391 -11.293 13.902 1.00 55.78 72 SER A C 1
ATOM 580 O O . SER A 1 72 ? 15.057 -11.424 14.914 1.00 55.78 72 SER A O 1
ATOM 582 N N . GLU A 1 73 ? 14.094 -12.308 13.094 1.00 54.53 73 GLU A N 1
ATOM 583 C CA . GLU A 1 73 ? 14.557 -13.690 13.223 1.00 54.53 73 GLU A CA 1
ATOM 584 C C . GLU A 1 73 ? 15.869 -13.942 12.452 1.00 54.53 73 GLU A C 1
ATOM 586 O O . GLU A 1 73 ? 16.449 -15.011 12.558 1.00 54.53 73 GLU A O 1
ATOM 591 N N . TRP A 1 74 ? 16.342 -12.978 11.649 1.00 58.59 74 TRP A N 1
ATOM 592 C CA . TRP A 1 74 ? 17.580 -13.099 10.860 1.00 58.59 74 TRP A CA 1
ATOM 593 C C . TRP A 1 74 ? 18.793 -12.456 11.545 1.00 58.59 74 TRP A C 1
ATOM 595 O 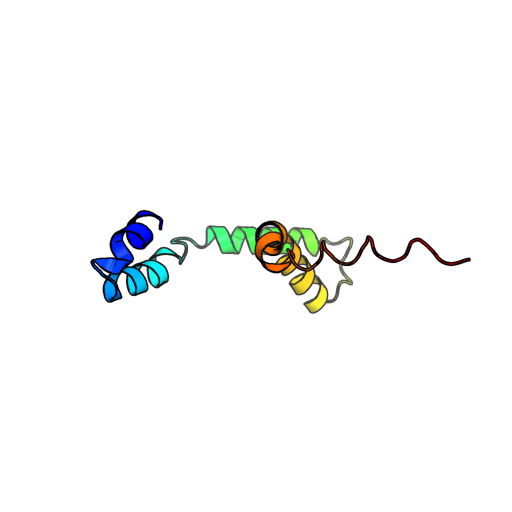O . TRP A 1 74 ? 19.901 -12.572 11.032 1.00 58.59 74 TRP A O 1
ATOM 605 N N . ASP A 1 75 ? 18.592 -11.804 12.692 1.00 55.38 75 ASP A N 1
ATOM 606 C CA . ASP A 1 75 ? 19.664 -11.212 13.503 1.00 55.38 75 ASP A CA 1
ATOM 607 C C . ASP A 1 75 ? 20.244 -12.200 14.551 1.00 55.38 75 ASP A C 1
ATOM 609 O O . ASP A 1 75 ? 21.175 -11.834 15.265 1.00 55.38 75 ASP A O 1
ATOM 613 N N . GLU A 1 76 ? 19.742 -13.444 14.659 1.00 54.72 76 GLU A N 1
ATOM 614 C CA . GLU A 1 76 ? 20.178 -14.406 15.700 1.00 54.72 76 GLU A CA 1
ATOM 615 C C . GLU A 1 76 ? 21.213 -15.465 15.259 1.00 54.72 76 GLU A C 1
ATOM 617 O O . GLU A 1 76 ? 21.834 -16.079 16.124 1.00 54.72 76 GLU A O 1
ATOM 622 N N . ASP A 1 77 ? 21.510 -15.633 13.964 1.00 51.47 77 ASP A N 1
ATOM 623 C CA . ASP A 1 77 ? 22.372 -16.736 13.481 1.00 51.47 77 ASP A CA 1
ATOM 624 C C . ASP A 1 77 ? 23.780 -16.312 13.003 1.00 51.47 77 ASP A C 1
ATOM 626 O O . ASP A 1 77 ? 24.409 -17.000 12.201 1.00 51.47 77 ASP A O 1
ATOM 630 N N . GLU A 1 78 ? 24.331 -15.202 13.509 1.00 53.16 78 GLU A N 1
ATOM 631 C CA . GLU A 1 78 ? 25.722 -14.807 13.204 1.00 53.16 78 GLU A CA 1
ATOM 632 C C . GLU A 1 78 ? 26.562 -14.496 14.458 1.00 53.16 78 GLU A C 1
ATOM 634 O O . GLU A 1 78 ? 27.347 -13.553 14.486 1.00 53.16 78 GLU A O 1
ATOM 639 N N . THR A 1 79 ? 26.417 -15.286 15.534 1.00 49.16 79 THR A N 1
ATOM 640 C CA . THR A 1 79 ? 27.383 -15.271 16.665 1.00 49.16 79 THR A CA 1
ATOM 641 C C . THR A 1 79 ? 27.704 -16.628 17.308 1.00 49.16 79 THR A C 1
ATOM 643 O O . THR A 1 79 ? 28.348 -16.666 18.353 1.00 49.16 79 THR A O 1
ATOM 646 N N . SER A 1 80 ? 27.363 -17.758 16.685 1.00 46.66 80 SER A N 1
ATOM 647 C CA . SER A 1 80 ? 27.665 -19.095 17.231 1.00 46.66 80 SER A CA 1
ATOM 648 C C . SER A 1 80 ? 28.523 -19.970 16.313 1.00 46.66 80 SER A C 1
ATOM 650 O O . SER A 1 80 ? 28.269 -21.156 16.183 1.00 46.66 80 SER A O 1
ATOM 652 N N . HIS A 1 81 ? 29.577 -19.421 15.705 1.00 44.72 81 HIS A N 1
ATOM 653 C CA . HIS A 1 81 ? 30.709 -20.230 15.223 1.00 44.72 81 HIS A CA 1
ATOM 654 C C . HIS A 1 81 ? 32.023 -19.434 15.300 1.00 44.72 81 HIS A C 1
ATOM 656 O O . HIS A 1 81 ? 32.684 -19.147 14.306 1.00 44.72 81 HIS A O 1
ATOM 662 N N . VAL A 1 82 ? 32.399 -19.074 16.526 1.00 52.28 82 VAL A N 1
ATOM 663 C CA . VAL A 1 82 ? 33.802 -18.919 16.92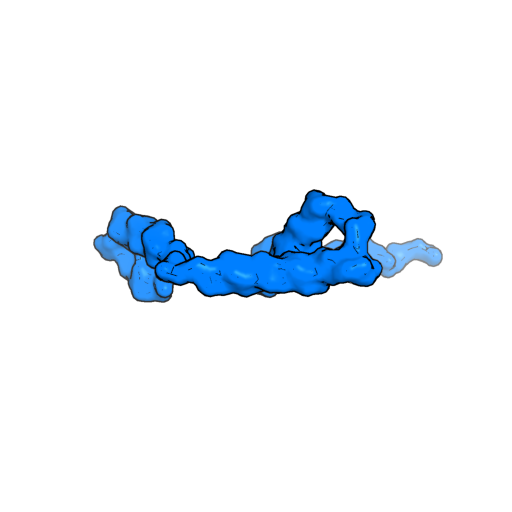5 1.00 52.28 82 VAL A CA 1
ATOM 664 C C . VAL A 1 82 ? 34.040 -19.976 18.004 1.00 52.28 82 VAL A C 1
ATOM 666 O O . VAL A 1 82 ? 33.203 -20.119 18.889 1.00 52.28 82 VAL A O 1
ATOM 669 N N . GLU A 1 83 ? 35.166 -20.683 17.887 1.00 44.59 83 GLU A N 1
ATOM 670 C CA . GLU A 1 83 ? 35.630 -21.861 18.650 1.00 44.59 83 GLU A CA 1
ATOM 671 C C . GLU A 1 83 ? 35.197 -23.224 18.071 1.00 44.59 83 GLU A C 1
ATOM 673 O O . GLU A 1 83 ? 34.061 -23.666 18.222 1.00 44.59 83 GLU A O 1
ATOM 678 N N . ILE A 1 84 ? 36.125 -23.913 17.391 1.00 42.94 84 ILE A N 1
ATOM 679 C CA . ILE A 1 84 ? 36.946 -24.998 17.968 1.00 42.94 84 ILE A CA 1
ATOM 680 C C . ILE A 1 84 ? 38.099 -25.327 16.986 1.00 42.94 84 ILE A C 1
ATOM 682 O O . ILE A 1 84 ? 37.856 -25.507 15.792 1.00 42.94 84 ILE A O 1
ATOM 686 N N . ASP A 1 85 ? 39.303 -25.404 17.571 1.00 40.16 85 ASP A N 1
ATOM 687 C CA . ASP A 1 85 ? 40.660 -25.762 17.092 1.00 40.16 85 ASP A CA 1
ATOM 688 C C . ASP A 1 85 ? 41.455 -24.795 16.188 1.00 40.16 85 ASP A C 1
ATOM 690 O O . ASP A 1 85 ? 41.216 -24.711 14.962 1.00 40.16 85 ASP A O 1
#

Secondary structure (DSSP, 8-state):
-HHHHHTTTT-HHHHHHHHHHHTS-SSTHHHHHHHHHHHHHT-GGGTT--HHHHHHHHHHHHHHHHHTTT-TTSSSSSSS-----

Organism: Rhizophagus irregularis (strain DAOM 181602 / DAOM 197198 / MUCL 43194) (NCBI:txid747089)

Sequence (85 aa):
LIWWKLRLQMFPKLAKIAQKYLAVPATSVSSERLFSDAGNLINAKRTNLDTNLVAKILFLKRNIKTMHVFASEWDEDETSHVEID

Radius of gyration: 20.58 Å; chains: 1; bounding box: 58×35×42 Å

Foldseek 3Di:
DVVLVVCCVVPVPVSVVCCVPVVDDPDCVVVVVLVVVLCVVCDPVNVPDDPVNSVVVSVCVVCVVVCCVVCVVVVPPPPPPDDDD